Protein AF-A0A2V7FEK3-F1 (afdb_monomer_lite)

Secondary structure (DSSP, 8-state):
-----S-PPPPHHHHHHHHHHHHHTT--HHHHHHHHHHHHHHHHHHHS-----------------------PPPP-----

Foldseek 3Di:
DDPDPPDDDDDPVRVVVLVVVCVVVVHDSVVSVVVVVVVVVVVVCVVDPDPPPCPDPPPPDDDDDDDDDDDDDDDDDDD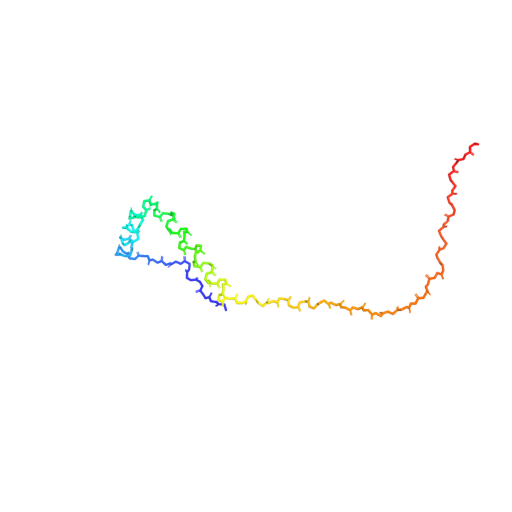D

Sequence (80 aa):
MARVATNVRLDAAQLHRLRRLALERGVSLSTLFQELIADYLVRVSTLTPCPESSSTPGQSRRTRRPLMPSPAAPVQGSYW

Structure (mmCIF, N/CA/C/O backbone):
data_AF-A0A2V7FEK3-F1
#
_entry.id   AF-A0A2V7FEK3-F1
#
loop_
_atom_site.group_PDB
_atom_site.id
_atom_site.type_symbol
_atom_site.label_atom_id
_atom_site.label_alt_id
_atom_site.label_comp_id
_atom_site.label_asym_id
_atom_site.label_entity_id
_atom_site.label_seq_id
_atom_site.pdbx_PDB_ins_code
_atom_site.Cartn_x
_atom_site.Cartn_y
_atom_site.Cartn_z
_atom_site.occupancy
_atom_site.B_iso_or_equiv
_atom_site.auth_seq_id
_atom_site.auth_comp_id
_atom_site.auth_asym_id
_atom_site.auth_atom_id
_atom_site.pdbx_PDB_model_num
ATOM 1 N N . MET A 1 1 ? 20.485 3.527 -17.043 1.00 44.53 1 MET A N 1
ATOM 2 C CA . MET A 1 1 ? 19.236 4.230 -16.670 1.00 44.53 1 MET A CA 1
ATOM 3 C C . MET A 1 1 ? 18.118 3.205 -16.559 1.00 44.53 1 MET A C 1
ATOM 5 O O . MET A 1 1 ? 17.736 2.636 -17.574 1.00 44.53 1 MET A O 1
ATOM 9 N N . ALA A 1 2 ? 17.649 2.901 -15.346 1.00 52.16 2 ALA A N 1
ATOM 10 C CA . ALA A 1 2 ? 16.518 1.994 -15.154 1.00 52.16 2 ALA A CA 1
ATOM 11 C C . ALA A 1 2 ? 15.235 2.654 -15.690 1.00 52.16 2 ALA A C 1
ATOM 13 O O . ALA A 1 2 ? 14.932 3.793 -15.338 1.00 52.16 2 ALA A O 1
ATOM 14 N N . ARG A 1 3 ? 14.497 1.968 -16.572 1.00 53.81 3 ARG A N 1
ATOM 15 C CA . ARG A 1 3 ? 13.180 2.426 -17.039 1.00 53.81 3 ARG A CA 1
ATOM 16 C C . ARG A 1 3 ? 12.196 2.323 -15.874 1.00 53.81 3 ARG A C 1
ATOM 18 O O . ARG A 1 3 ? 11.751 1.232 -15.537 1.00 53.81 3 ARG A O 1
ATOM 25 N N . VAL A 1 4 ? 11.874 3.459 -15.262 1.00 58.69 4 VAL A N 1
ATOM 26 C CA . VAL A 1 4 ? 10.828 3.552 -14.239 1.00 58.69 4 VAL A CA 1
ATOM 27 C C . VAL A 1 4 ? 9.480 3.446 -14.946 1.00 58.69 4 VAL A C 1
ATOM 29 O O . VAL A 1 4 ? 9.117 4.314 -15.738 1.00 58.69 4 VAL A O 1
ATOM 32 N N . ALA A 1 5 ? 8.754 2.356 -14.707 1.00 59.34 5 ALA A N 1
ATOM 33 C CA . ALA A 1 5 ? 7.405 2.193 -15.227 1.00 59.34 5 ALA A CA 1
ATOM 34 C C . ALA A 1 5 ? 6.475 3.185 -14.512 1.00 59.34 5 ALA A C 1
ATOM 36 O O . ALA A 1 5 ? 6.116 2.992 -13.356 1.00 59.34 5 ALA A O 1
ATOM 37 N N . THR A 1 6 ? 6.099 4.263 -15.197 1.00 62.84 6 THR A N 1
ATOM 38 C CA . THR A 1 6 ? 5.246 5.333 -14.652 1.00 62.84 6 THR A CA 1
ATOM 39 C C . THR A 1 6 ? 3.757 4.980 -14.627 1.00 62.84 6 THR A C 1
ATOM 41 O O . THR A 1 6 ? 2.973 5.710 -14.036 1.00 62.84 6 THR A O 1
ATOM 44 N N . ASN A 1 7 ? 3.357 3.857 -15.236 1.00 64.75 7 ASN A N 1
ATOM 45 C CA . ASN A 1 7 ? 1.958 3.446 -15.374 1.00 64.75 7 ASN A CA 1
ATOM 46 C C . ASN A 1 7 ? 1.768 1.973 -14.986 1.00 64.75 7 ASN A C 1
ATOM 48 O O . ASN A 1 7 ? 1.548 1.113 -15.839 1.00 64.75 7 ASN A O 1
ATOM 52 N N . VAL A 1 8 ? 1.868 1.671 -13.691 1.00 76.25 8 VAL A N 1
ATOM 53 C CA . VAL A 1 8 ? 1.515 0.345 -13.166 1.00 76.25 8 VAL A CA 1
ATOM 54 C C . VAL A 1 8 ? 0.002 0.286 -12.977 1.00 76.25 8 VAL A C 1
ATOM 56 O O . VAL A 1 8 ? -0.565 1.050 -12.199 1.00 76.25 8 VAL A O 1
ATOM 59 N N . ARG A 1 9 ? -0.663 -0.623 -13.693 1.00 84.94 9 ARG A N 1
ATOM 60 C CA . ARG A 1 9 ? -2.079 -0.925 -13.464 1.00 84.94 9 ARG A CA 1
ATOM 61 C C . ARG A 1 9 ? -2.194 -1.995 -12.391 1.00 84.94 9 ARG A C 1
ATOM 63 O O . ARG A 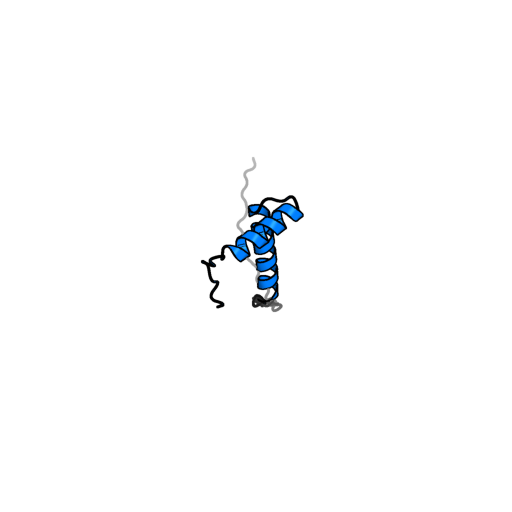1 9 ? -1.543 -3.030 -12.485 1.00 84.94 9 ARG A O 1
ATOM 70 N N . LEU A 1 10 ? -3.027 -1.732 -11.391 1.00 83.00 10 LEU A N 1
ATOM 71 C CA . LEU A 1 10 ? -3.366 -2.706 -10.363 1.00 83.00 10 LEU A CA 1
ATOM 72 C C . LEU A 1 10 ? -4.599 -3.487 -10.798 1.00 83.00 10 LEU A C 1
ATOM 74 O O . LEU A 1 10 ? -5.603 -2.893 -11.190 1.00 83.00 10 LEU A O 1
ATOM 78 N N . ASP A 1 11 ? -4.526 -4.807 -10.692 1.00 90.94 11 ASP A N 1
ATOM 79 C CA . ASP A 1 11 ? -5.704 -5.657 -10.841 1.00 90.94 11 ASP A CA 1
ATOM 80 C C . ASP A 1 11 ? -6.616 -5.523 -9.604 1.00 90.94 11 ASP A C 1
ATOM 82 O O . ASP A 1 11 ? -6.167 -5.198 -8.498 1.00 90.94 11 ASP A O 1
ATOM 86 N N . ALA A 1 12 ? -7.906 -5.807 -9.763 1.00 91.06 12 ALA A N 1
ATOM 87 C CA . ALA A 1 12 ? -8.925 -5.750 -8.724 1.00 91.06 12 ALA A CA 1
ATOM 88 C C . ALA A 1 12 ? -8.535 -6.564 -7.480 1.00 91.06 12 ALA A C 1
ATOM 90 O O . ALA A 1 12 ? -8.732 -6.108 -6.352 1.00 91.06 12 ALA A O 1
ATOM 91 N N . ALA A 1 13 ? -7.913 -7.734 -7.661 1.00 94.50 13 ALA A N 1
ATOM 92 C CA . ALA A 1 13 ? -7.436 -8.555 -6.550 1.00 94.50 13 ALA A CA 1
ATOM 93 C C . ALA A 1 13 ? -6.320 -7.865 -5.742 1.00 94.50 13 ALA A C 1
ATOM 95 O O . ALA A 1 13 ? -6.286 -7.965 -4.512 1.00 94.50 13 ALA A O 1
ATOM 96 N N . GLN A 1 14 ? -5.418 -7.143 -6.412 1.00 92.00 14 GLN A N 1
ATOM 97 C CA . GLN A 1 14 ? -4.343 -6.390 -5.759 1.00 92.00 14 GLN A CA 1
ATOM 98 C C . GLN A 1 14 ? -4.907 -5.176 -5.024 1.00 92.00 14 GLN A C 1
ATOM 100 O O . GLN A 1 14 ? -4.571 -4.949 -3.860 1.00 92.00 14 GLN A O 1
ATOM 105 N N . LEU A 1 15 ? -5.827 -4.447 -5.661 1.00 92.19 15 LEU A N 1
ATOM 106 C CA . LEU A 1 15 ? -6.501 -3.310 -5.044 1.00 92.19 15 LEU A CA 1
ATOM 107 C C . LEU A 1 15 ? -7.307 -3.731 -3.808 1.00 92.19 15 LEU A C 1
ATOM 109 O O . LEU A 1 15 ? -7.257 -3.057 -2.781 1.00 92.19 15 LEU A O 1
ATOM 113 N N . HIS A 1 16 ? -7.997 -4.873 -3.865 1.00 94.12 16 HIS A N 1
ATOM 114 C CA . HIS A 1 16 ? -8.744 -5.401 -2.725 1.00 94.12 16 HIS A CA 1
ATOM 115 C C . HIS A 1 16 ? -7.826 -5.741 -1.543 1.00 94.12 16 HIS A C 1
ATOM 117 O O . HIS A 1 16 ? -8.145 -5.428 -0.395 1.00 94.12 16 HIS A O 1
ATOM 123 N N . ARG A 1 17 ? -6.657 -6.340 -1.805 1.00 94.06 17 ARG A N 1
ATOM 124 C CA . ARG A 1 17 ? -5.657 -6.618 -0.760 1.00 94.06 17 ARG A CA 1
ATOM 125 C C . ARG A 1 17 ? -5.121 -5.333 -0.130 1.00 94.06 17 ARG A C 1
ATOM 127 O O . ARG A 1 17 ? -5.053 -5.261 1.091 1.00 94.06 17 ARG A O 1
ATOM 134 N N . LEU A 1 18 ? -4.804 -4.320 -0.938 1.00 92.94 18 LEU A N 1
ATOM 135 C CA . LEU A 1 18 ? -4.346 -3.014 -0.445 1.00 92.94 18 LEU A CA 1
ATOM 136 C C . LEU A 1 18 ? -5.417 -2.311 0.388 1.00 92.94 18 LEU A C 1
ATOM 138 O O . LEU A 1 18 ? -5.118 -1.760 1.443 1.00 92.94 18 LEU A O 1
ATOM 142 N N . ARG A 1 19 ? -6.680 -2.381 -0.044 1.00 93.12 19 ARG A N 1
ATOM 143 C CA . ARG A 1 19 ? -7.804 -1.838 0.718 1.00 93.12 19 ARG A CA 1
ATOM 144 C C . ARG A 1 19 ? -7.956 -2.534 2.065 1.00 93.12 19 ARG A C 1
ATOM 146 O O . ARG A 1 19 ? -8.133 -1.855 3.070 1.00 93.12 19 ARG A O 1
ATOM 153 N N . ARG A 1 20 ? -7.862 -3.866 2.098 1.00 96.38 20 ARG A N 1
ATOM 154 C CA . ARG A 1 20 ? -7.922 -4.626 3.352 1.00 96.38 20 ARG A CA 1
ATOM 155 C C . ARG A 1 20 ? -6.778 -4.241 4.293 1.00 96.38 20 ARG A C 1
ATOM 157 O O . ARG A 1 20 ? -7.035 -3.962 5.454 1.00 96.38 20 ARG A O 1
ATOM 164 N N . LEU A 1 21 ? -5.559 -4.125 3.768 1.00 94.81 21 LEU A N 1
ATOM 165 C CA . LEU A 1 21 ? -4.384 -3.695 4.530 1.00 94.81 21 LEU A CA 1
ATOM 166 C C . LEU A 1 21 ? -4.560 -2.285 5.126 1.00 94.81 21 LEU A C 1
ATOM 168 O O . LEU A 1 21 ? -4.198 -2.047 6.275 1.00 94.81 21 LEU A O 1
ATOM 172 N N . ALA A 1 22 ? -5.131 -1.353 4.358 1.00 94.19 22 ALA A N 1
ATOM 173 C CA . ALA A 1 22 ? -5.403 0.005 4.828 1.00 94.19 22 ALA A CA 1
ATOM 174 C C . ALA A 1 22 ? -6.411 0.007 5.990 1.00 94.19 22 ALA A C 1
ATOM 176 O O . ALA A 1 22 ? -6.193 0.683 6.994 1.00 94.19 22 ALA A O 1
ATOM 177 N N . LEU A 1 23 ? -7.465 -0.812 5.887 1.00 95.81 23 LEU A N 1
ATOM 178 C CA . LEU A 1 23 ? -8.460 -0.983 6.948 1.00 95.81 23 LEU A CA 1
ATOM 179 C C . LEU A 1 23 ? -7.866 -1.625 8.207 1.00 95.81 23 LEU A C 1
ATOM 181 O O . LEU A 1 23 ? -8.107 -1.127 9.300 1.00 95.81 23 LEU A O 1
ATOM 185 N N . GLU A 1 24 ? -7.060 -2.680 8.061 1.00 96.44 24 GLU A N 1
ATOM 186 C CA . GLU A 1 24 ? -6.375 -3.349 9.180 1.00 96.44 24 GLU A CA 1
ATOM 187 C C . GLU A 1 24 ? -5.454 -2.391 9.953 1.00 96.44 24 GLU A C 1
ATOM 189 O O . GLU A 1 24 ? -5.312 -2.507 11.167 1.00 96.44 24 GLU A O 1
ATOM 194 N N . ARG A 1 25 ? -4.852 -1.418 9.259 1.00 93.44 25 ARG A N 1
ATOM 195 C CA . ARG A 1 25 ? -3.978 -0.396 9.852 1.00 93.44 25 ARG A CA 1
ATOM 196 C C . ARG A 1 25 ? -4.713 0.866 10.315 1.00 93.44 25 ARG A C 1
ATOM 198 O O . ARG A 1 25 ? -4.083 1.736 10.905 1.00 93.44 25 ARG A O 1
ATOM 205 N N . GLY A 1 26 ? -6.011 0.993 10.034 1.00 96.31 26 GLY A N 1
ATOM 206 C CA . GLY A 1 26 ? -6.793 2.189 10.359 1.00 96.31 26 GLY A CA 1
ATOM 207 C C . GLY A 1 26 ? -6.376 3.446 9.584 1.00 96.31 26 GLY A C 1
ATOM 208 O O . GLY A 1 26 ? -6.600 4.556 10.059 1.00 96.31 26 GLY A O 1
ATOM 209 N N . VAL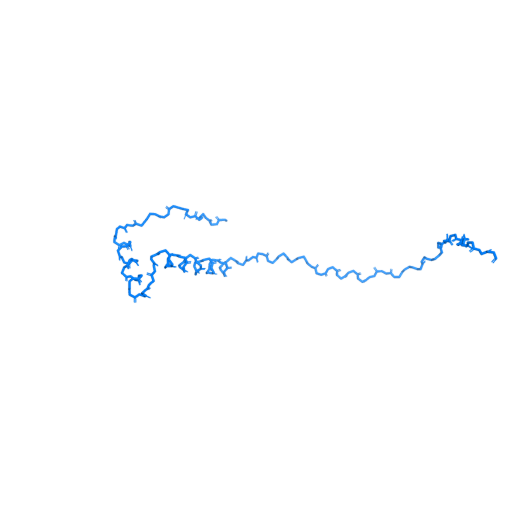 A 1 27 ? -5.767 3.295 8.403 1.00 95.19 27 VAL A N 1
ATOM 210 C CA . VAL A 1 27 ? -5.282 4.413 7.575 1.00 95.19 27 VAL A CA 1
ATOM 211 C C . VAL A 1 27 ? -6.031 4.502 6.250 1.00 95.19 27 VAL A C 1
ATOM 213 O O . VAL A 1 27 ? -6.655 3.549 5.782 1.00 95.19 27 VAL A O 1
ATOM 216 N N . SER A 1 28 ? -5.955 5.667 5.607 1.00 94.75 28 SER A N 1
ATOM 217 C CA . SER A 1 28 ? -6.499 5.831 4.261 1.00 94.75 28 SER A CA 1
ATOM 218 C C . SER A 1 28 ? -5.665 5.065 3.227 1.00 94.75 28 SER A C 1
ATOM 220 O O . SER A 1 28 ? -4.450 4.905 3.363 1.00 94.75 28 SER A O 1
ATOM 222 N N . LEU A 1 29 ? -6.310 4.639 2.141 1.00 92.12 29 LEU A N 1
ATOM 223 C CA . LEU A 1 29 ? -5.643 3.943 1.038 1.00 92.12 29 LEU A CA 1
ATOM 224 C C . LEU A 1 29 ? -4.585 4.846 0.363 1.00 92.12 29 LEU A C 1
ATOM 226 O O . LEU A 1 29 ? -3.525 4.373 -0.035 1.00 92.12 29 LEU A O 1
ATOM 230 N N . SER A 1 30 ? -4.826 6.161 0.317 1.00 91.75 30 SER A N 1
ATOM 231 C CA . SER A 1 30 ? -3.848 7.171 -0.115 1.00 91.75 30 SER A CA 1
ATOM 232 C C . SER A 1 30 ? -2.611 7.242 0.782 1.00 91.75 30 SER A C 1
ATOM 234 O O . SER A 1 30 ? -1.499 7.269 0.264 1.00 91.75 30 SER A O 1
ATOM 236 N N . THR A 1 31 ? -2.786 7.235 2.108 1.00 93.75 31 THR A N 1
ATOM 237 C CA . THR A 1 31 ? -1.670 7.237 3.074 1.00 93.75 31 THR A CA 1
ATOM 238 C C . THR A 1 31 ? -0.812 5.992 2.887 1.00 93.75 31 THR A C 1
ATOM 240 O O . THR A 1 31 ? 0.408 6.077 2.802 1.00 93.75 31 THR A O 1
ATOM 243 N N . LEU A 1 32 ? -1.464 4.843 2.705 1.00 93.50 32 LEU A N 1
ATOM 244 C CA . LEU A 1 32 ? -0.785 3.580 2.459 1.00 93.50 32 LEU A CA 1
ATOM 245 C C . LEU A 1 32 ? 0.061 3.610 1.175 1.00 93.50 32 LEU A C 1
ATOM 247 O O . LEU A 1 32 ? 1.184 3.111 1.161 1.00 93.50 32 LEU A O 1
ATOM 251 N N . PHE A 1 33 ? -0.433 4.230 0.099 1.00 91.19 33 PHE A N 1
ATOM 252 C CA . PHE A 1 33 ? 0.366 4.420 -1.115 1.00 91.19 33 PHE A CA 1
ATOM 253 C C . PHE A 1 33 ? 1.551 5.362 -0.908 1.00 91.19 33 PHE A C 1
ATOM 255 O O . PHE A 1 33 ? 2.632 5.083 -1.422 1.00 91.19 33 PHE A O 1
ATOM 262 N N . GLN A 1 34 ? 1.371 6.457 -0.170 1.00 91.06 34 GLN A N 1
ATOM 263 C CA . GLN A 1 34 ? 2.459 7.392 0.126 1.00 91.06 34 GLN A CA 1
ATOM 264 C C . GLN A 1 34 ? 3.591 6.703 0.894 1.00 91.06 34 GLN A C 1
ATOM 266 O O . GLN A 1 34 ? 4.752 6.867 0.527 1.00 91.06 34 GLN A O 1
ATOM 271 N N . GLU A 1 35 ? 3.259 5.877 1.890 1.00 92.19 35 GLU A N 1
ATOM 272 C CA . GLU A 1 35 ? 4.236 5.072 2.634 1.00 92.19 35 GLU A CA 1
ATOM 273 C C . GLU A 1 35 ? 4.991 4.099 1.722 1.00 92.19 35 GLU A C 1
ATOM 275 O O . GLU A 1 35 ? 6.219 4.045 1.762 1.00 92.19 35 GLU A O 1
ATOM 280 N N . LEU A 1 36 ? 4.278 3.364 0.861 1.00 89.69 36 LEU A N 1
ATOM 281 C CA . LEU A 1 36 ? 4.894 2.418 -0.076 1.00 89.69 36 LEU A CA 1
ATOM 282 C C . LEU A 1 36 ? 5.826 3.111 -1.075 1.00 89.69 36 LEU A C 1
ATOM 284 O O . LEU A 1 36 ? 6.897 2.592 -1.383 1.00 89.69 36 LEU A O 1
ATOM 288 N N . ILE A 1 37 ? 5.432 4.280 -1.585 1.00 87.69 37 ILE A N 1
ATOM 289 C CA . ILE A 1 37 ? 6.264 5.070 -2.498 1.00 87.69 37 ILE A CA 1
ATOM 290 C C . ILE A 1 37 ? 7.499 5.587 -1.762 1.00 87.69 37 ILE A C 1
A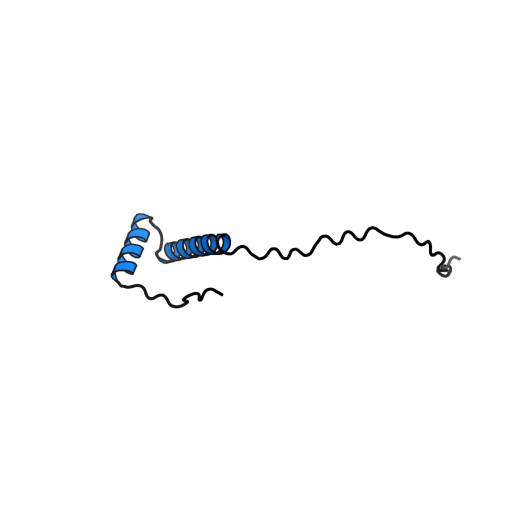TOM 292 O O . ILE A 1 37 ? 8.602 5.475 -2.291 1.00 87.69 37 ILE A O 1
ATOM 296 N N . ALA A 1 38 ? 7.337 6.125 -0.551 1.00 89.31 38 ALA A N 1
ATOM 297 C CA . ALA A 1 38 ? 8.453 6.625 0.247 1.00 89.31 38 ALA A CA 1
ATOM 298 C C . ALA A 1 38 ? 9.471 5.512 0.538 1.00 89.31 38 ALA A C 1
ATOM 300 O O . ALA A 1 38 ? 10.665 5.685 0.300 1.00 89.31 38 ALA A O 1
ATOM 301 N N . ASP A 1 39 ? 8.994 4.346 0.967 1.00 89.62 39 ASP A N 1
ATOM 302 C CA . ASP A 1 39 ? 9.820 3.167 1.214 1.00 89.62 39 ASP A CA 1
ATOM 303 C C . ASP A 1 39 ? 10.530 2.677 -0.063 1.00 89.62 39 ASP A C 1
ATOM 305 O O . ASP A 1 39 ? 11.734 2.411 -0.047 1.00 89.62 39 ASP A O 1
ATOM 309 N N . TYR A 1 40 ? 9.831 2.642 -1.202 1.00 86.25 40 TYR A N 1
ATOM 310 C CA . TYR A 1 40 ? 10.437 2.309 -2.493 1.00 86.25 40 TYR A CA 1
ATOM 311 C C . TYR A 1 40 ? 11.550 3.292 -2.881 1.00 86.25 40 TYR A C 1
ATOM 313 O O . TYR A 1 40 ? 12.633 2.865 -3.283 1.00 86.25 40 TYR A O 1
ATOM 321 N N . LEU A 1 41 ? 11.315 4.599 -2.737 1.00 85.25 41 LEU A N 1
ATOM 322 C CA . LEU A 1 41 ? 12.304 5.628 -3.064 1.00 85.25 41 LEU A CA 1
ATOM 323 C C . LEU A 1 41 ? 13.558 5.514 -2.192 1.00 85.25 41 LEU A C 1
ATOM 325 O O . LEU A 1 41 ? 14.662 5.676 -2.710 1.00 85.25 41 LEU A O 1
ATOM 329 N N . VAL A 1 42 ? 13.407 5.175 -0.908 1.00 86.56 42 VAL A N 1
ATOM 330 C CA . VAL A 1 42 ? 14.539 4.907 -0.007 1.00 86.56 42 VAL A CA 1
ATOM 331 C C . VAL A 1 42 ? 15.312 3.663 -0.451 1.00 86.56 42 VAL A C 1
ATOM 333 O O . VAL A 1 42 ? 16.535 3.696 -0.553 1.00 86.56 42 VAL A O 1
ATOM 336 N N . ARG A 1 43 ? 14.633 2.560 -0.785 1.00 83.00 43 ARG A N 1
ATOM 337 C CA . ARG A 1 43 ? 15.326 1.351 -1.267 1.00 83.00 43 ARG A CA 1
ATOM 338 C C . ARG A 1 43 ? 16.082 1.618 -2.567 1.00 83.00 43 ARG A C 1
ATOM 340 O O . ARG A 1 43 ? 17.236 1.220 -2.701 1.00 83.00 43 ARG A O 1
ATOM 347 N N . VAL A 1 44 ? 15.475 2.329 -3.513 1.00 79.31 44 VAL A N 1
ATOM 348 C CA . VAL A 1 44 ? 16.120 2.650 -4.795 1.00 79.31 44 VAL A CA 1
ATOM 349 C C . VAL A 1 44 ? 17.296 3.611 -4.622 1.00 79.31 44 VAL A C 1
ATOM 351 O O . VAL A 1 44 ? 18.312 3.435 -5.298 1.00 79.31 44 VAL A O 1
ATOM 354 N N . SER A 1 45 ? 17.209 4.584 -3.710 1.00 69.88 45 SER A N 1
ATOM 355 C CA . SER A 1 45 ? 18.335 5.478 -3.419 1.00 69.88 45 SER A CA 1
ATOM 356 C C . SER A 1 45 ? 19.503 4.738 -2.765 1.00 69.88 45 SER A C 1
ATOM 358 O O . SER A 1 45 ? 20.647 5.023 -3.097 1.00 69.88 45 SER A O 1
ATOM 360 N N . THR A 1 46 ? 19.246 3.723 -1.932 1.00 67.00 46 THR A N 1
ATOM 361 C CA . THR A 1 46 ? 20.320 2.870 -1.381 1.00 67.00 46 THR A CA 1
ATOM 362 C C . THR A 1 46 ? 20.951 1.930 -2.413 1.00 67.00 46 THR A C 1
ATOM 364 O O . THR A 1 46 ? 22.121 1.581 -2.291 1.00 67.00 46 THR A O 1
ATOM 367 N N . LEU A 1 47 ? 20.201 1.531 -3.446 1.00 62.00 47 LEU A N 1
ATOM 368 C CA . LEU A 1 47 ? 20.681 0.653 -4.522 1.00 62.00 47 LEU A CA 1
ATOM 369 C C . LEU A 1 47 ? 21.402 1.407 -5.643 1.00 62.00 47 LEU A C 1
ATOM 371 O O . LEU A 1 47 ? 22.121 0.796 -6.432 1.00 62.00 47 LEU A O 1
ATOM 375 N N . THR A 1 48 ? 21.204 2.721 -5.727 1.00 54.06 48 THR A N 1
ATOM 376 C CA . THR A 1 48 ? 21.897 3.581 -6.681 1.00 54.06 48 THR A CA 1
ATOM 377 C C . THR A 1 48 ? 22.989 4.313 -5.912 1.00 54.06 48 THR A C 1
ATOM 379 O O . THR A 1 48 ? 22.706 5.384 -5.376 1.00 54.06 48 THR A O 1
ATOM 382 N N . PRO A 1 49 ? 24.227 3.785 -5.813 1.00 50.22 49 PRO A N 1
ATOM 383 C CA . PRO A 1 49 ? 25.320 4.618 -5.351 1.00 50.22 49 PRO A CA 1
ATOM 384 C C . PRO A 1 49 ? 25.370 5.807 -6.308 1.00 50.22 49 PRO A C 1
ATOM 386 O O . PRO A 1 49 ? 25.628 5.649 -7.505 1.00 50.22 49 PRO A O 1
ATOM 389 N N . CYS A 1 50 ? 25.043 6.998 -5.803 1.00 49.50 50 CYS A N 1
ATOM 390 C CA . CYS A 1 50 ? 25.435 8.221 -6.476 1.00 49.50 50 CYS A CA 1
ATOM 391 C C . CYS A 1 50 ? 26.924 8.051 -6.785 1.00 49.50 50 CYS A C 1
ATOM 393 O O . CYS A 1 50 ? 27.667 7.702 -5.862 1.00 49.50 50 CYS A O 1
ATOM 395 N N . PRO A 1 51 ? 27.390 8.245 -8.032 1.00 50.44 51 PRO A N 1
ATOM 396 C CA . PRO A 1 51 ? 28.803 8.485 -8.207 1.00 50.44 51 PRO A CA 1
ATOM 397 C C . PRO A 1 51 ? 29.086 9.708 -7.343 1.00 50.44 51 PRO A C 1
ATOM 399 O O . PRO A 1 51 ? 28.603 10.806 -7.628 1.00 50.44 51 PRO A O 1
ATOM 402 N N . GLU A 1 52 ? 29.768 9.484 -6.219 1.00 51.53 52 GLU A N 1
ATOM 403 C CA . GLU A 1 52 ? 30.467 10.528 -5.503 1.00 51.53 52 GLU A CA 1
ATOM 404 C C . GLU A 1 52 ? 31.178 11.318 -6.587 1.00 51.53 52 GLU A C 1
ATOM 406 O O . GLU A 1 52 ? 32.062 10.805 -7.278 1.00 51.53 52 GLU A O 1
ATOM 411 N N . SER A 1 53 ? 30.726 12.550 -6.801 1.00 49.00 53 SER A N 1
ATOM 412 C CA . SER A 1 53 ? 31.518 13.517 -7.523 1.00 49.00 53 SER A CA 1
ATOM 413 C C . SER A 1 53 ? 32.719 13.743 -6.623 1.00 49.00 53 SER A C 1
ATOM 415 O O . SER A 1 53 ? 32.715 14.609 -5.751 1.00 49.00 53 SER A O 1
ATOM 417 N N . SER A 1 54 ? 33.726 12.888 -6.789 1.00 52.97 54 SER A N 1
ATOM 418 C CA . SER A 1 54 ? 35.053 13.023 -6.232 1.00 52.97 54 SER A CA 1
ATOM 419 C C . SER A 1 54 ? 35.707 14.213 -6.928 1.00 52.97 54 SER A C 1
ATOM 421 O O . SER A 1 54 ? 36.659 14.081 -7.694 1.00 52.97 54 SER A O 1
ATOM 423 N N . SER A 1 55 ? 35.176 15.408 -6.698 1.00 47.72 55 SER A N 1
ATOM 424 C CA . SER A 1 55 ? 35.919 16.636 -6.897 1.00 47.72 55 SER A CA 1
ATOM 425 C C . SER A 1 55 ? 36.816 16.768 -5.675 1.00 47.72 55 SER A C 1
ATOM 427 O O . SER A 1 55 ? 36.488 17.413 -4.687 1.00 47.72 55 SER A O 1
ATOM 429 N N . THR A 1 56 ? 37.915 16.019 -5.753 1.00 58.16 56 THR A N 1
ATOM 430 C CA . THR A 1 56 ? 39.206 16.231 -5.094 1.00 58.16 56 THR A CA 1
ATOM 431 C C . THR A 1 56 ? 39.300 17.518 -4.268 1.00 58.16 56 THR A C 1
ATOM 433 O O . THR A 1 56 ? 39.139 18.602 -4.840 1.00 58.16 56 THR A O 1
ATOM 436 N N . PRO A 1 57 ? 39.701 17.458 -2.983 1.00 46.97 57 PRO A N 1
ATOM 437 C CA . PRO A 1 57 ? 40.206 18.641 -2.314 1.00 46.97 57 PRO A CA 1
ATOM 438 C C . PRO A 1 57 ? 41.528 19.006 -2.996 1.00 46.97 57 PRO A C 1
ATOM 440 O O . PRO A 1 57 ? 42.562 18.375 -2.777 1.00 46.97 57 PRO A O 1
ATOM 443 N N . GLY A 1 58 ? 41.474 19.997 -3.886 1.00 50.56 58 GLY A N 1
ATOM 444 C CA . GLY A 1 58 ? 42.627 20.598 -4.545 1.00 50.56 58 GLY A CA 1
ATOM 445 C C . GLY A 1 58 ? 43.506 21.308 -3.524 1.00 50.56 58 GLY A C 1
ATOM 446 O O . GLY A 1 58 ? 43.458 22.525 -3.369 1.00 50.56 58 GLY A O 1
ATOM 447 N N . GLN A 1 59 ? 44.309 20.524 -2.813 1.00 56.84 59 GLN A N 1
ATOM 448 C CA . GLN A 1 59 ? 45.401 20.951 -1.958 1.00 56.84 59 GLN A CA 1
ATOM 449 C C . GLN A 1 59 ? 46.524 21.533 -2.833 1.00 56.84 59 GLN A C 1
ATOM 451 O O . GLN A 1 59 ? 47.553 20.903 -3.052 1.00 56.84 59 GLN A O 1
ATOM 456 N N . SER A 1 60 ? 46.354 22.758 -3.330 1.00 45.88 60 SER A N 1
ATOM 457 C CA . SER A 1 60 ? 47.450 23.520 -3.943 1.00 45.88 60 SER A CA 1
ATOM 458 C C . SER A 1 60 ? 48.167 24.341 -2.880 1.00 45.88 60 SER A C 1
ATOM 460 O O . SER A 1 60 ? 47.966 25.541 -2.711 1.00 45.88 60 SER A O 1
ATOM 462 N N . ARG A 1 61 ? 49.038 23.652 -2.140 1.00 56.88 61 ARG A N 1
ATOM 463 C CA . ARG A 1 61 ? 50.067 24.253 -1.294 1.00 56.88 61 ARG A CA 1
ATOM 464 C C . ARG A 1 61 ? 51.361 24.337 -2.106 1.00 56.88 61 ARG A C 1
ATOM 466 O O . ARG A 1 61 ? 52.084 23.351 -2.165 1.00 56.88 61 ARG A O 1
ATOM 473 N N . ARG A 1 62 ? 51.643 25.490 -2.725 1.00 53.91 62 ARG A N 1
ATOM 474 C CA . ARG A 1 62 ? 52.963 25.981 -3.213 1.00 53.91 62 ARG A CA 1
ATOM 475 C C . ARG A 1 62 ? 52.674 27.210 -4.097 1.00 53.91 62 ARG A C 1
ATOM 477 O O . ARG A 1 62 ? 51.813 27.134 -4.951 1.00 53.91 62 ARG A O 1
ATOM 484 N N . THR A 1 63 ? 53.289 28.383 -3.965 1.00 52.03 63 THR A N 1
ATOM 485 C CA . THR A 1 63 ? 54.675 28.679 -3.592 1.00 52.03 63 THR A CA 1
ATOM 486 C C . THR A 1 63 ? 54.791 30.176 -3.271 1.00 52.03 63 THR A C 1
ATOM 488 O O . THR A 1 63 ? 54.148 30.999 -3.915 1.00 52.03 63 THR A O 1
ATOM 491 N N . ARG A 1 64 ? 55.642 30.524 -2.300 1.00 54.53 64 ARG A N 1
ATOM 492 C CA . ARG A 1 64 ? 56.114 31.888 -2.009 1.00 54.53 64 ARG A CA 1
ATOM 493 C C . ARG A 1 64 ? 56.514 32.649 -3.283 1.00 54.53 64 ARG A C 1
ATOM 495 O O . ARG A 1 64 ? 57.389 32.186 -4.010 1.00 54.53 64 ARG A O 1
ATOM 502 N N . ARG A 1 65 ? 56.020 33.877 -3.440 1.00 53.78 65 ARG A N 1
ATOM 503 C CA . ARG A 1 65 ? 56.744 34.970 -4.107 1.00 53.78 65 ARG A CA 1
ATOM 504 C C . ARG A 1 65 ? 56.359 36.291 -3.430 1.00 53.78 65 ARG A C 1
ATOM 506 O O . ARG A 1 65 ? 55.166 36.549 -3.305 1.00 53.78 65 ARG A O 1
ATOM 513 N N . PRO A 1 66 ? 57.318 37.097 -2.946 1.00 56.66 66 PRO A N 1
ATOM 514 C CA . PRO A 1 66 ? 57.006 38.408 -2.403 1.00 56.66 66 PRO A CA 1
ATOM 515 C C . PRO A 1 66 ? 56.777 39.374 -3.570 1.00 56.66 66 PRO A C 1
ATOM 517 O O . PRO A 1 66 ? 57.650 39.526 -4.421 1.00 56.66 66 PRO A O 1
ATOM 520 N N . LEU A 1 67 ? 55.614 40.022 -3.611 1.00 54.00 67 LEU A N 1
ATOM 521 C CA . LEU A 1 67 ? 55.398 41.219 -4.419 1.00 5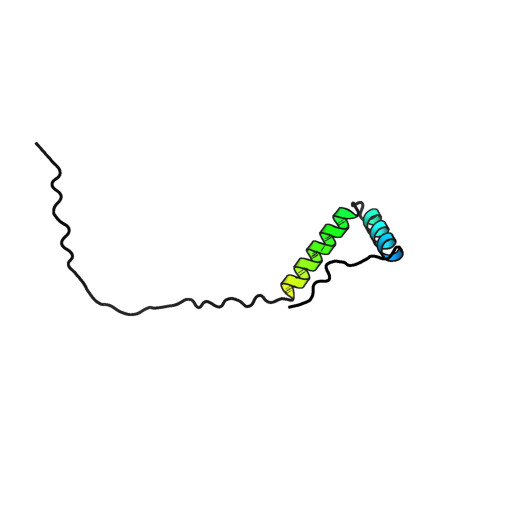4.00 67 LEU A CA 1
ATOM 522 C C . LEU A 1 67 ? 54.809 42.300 -3.510 1.00 54.00 67 LEU A C 1
ATOM 524 O O . LEU A 1 67 ? 53.635 42.274 -3.158 1.00 54.00 67 LEU A O 1
ATOM 528 N N . MET A 1 68 ? 55.662 43.233 -3.116 1.00 54.53 68 MET A N 1
ATOM 529 C CA . MET A 1 68 ? 55.298 44.621 -2.840 1.00 54.53 68 MET A CA 1
ATOM 530 C C . MET A 1 68 ? 56.119 45.478 -3.817 1.00 54.53 68 MET A C 1
ATOM 532 O O . MET A 1 68 ? 57.177 45.005 -4.246 1.00 54.53 68 MET A O 1
ATOM 536 N N . PRO A 1 69 ? 55.701 46.709 -4.159 1.00 53.88 69 PRO A N 1
ATOM 537 C CA . PRO A 1 69 ? 54.644 47.498 -3.522 1.00 53.88 69 PRO A CA 1
ATOM 538 C C . PRO A 1 69 ? 53.555 47.972 -4.504 1.00 53.88 69 PRO A C 1
ATOM 540 O O . PRO A 1 69 ? 53.805 48.155 -5.691 1.00 53.88 69 PRO A O 1
ATOM 543 N N . SER A 1 70 ? 52.349 48.236 -4.000 1.00 50.31 70 SER A N 1
ATOM 544 C CA . SER A 1 70 ? 51.361 49.060 -4.710 1.00 50.31 70 SER A CA 1
ATOM 545 C C . SER A 1 70 ? 51.205 50.374 -3.938 1.00 50.31 70 SE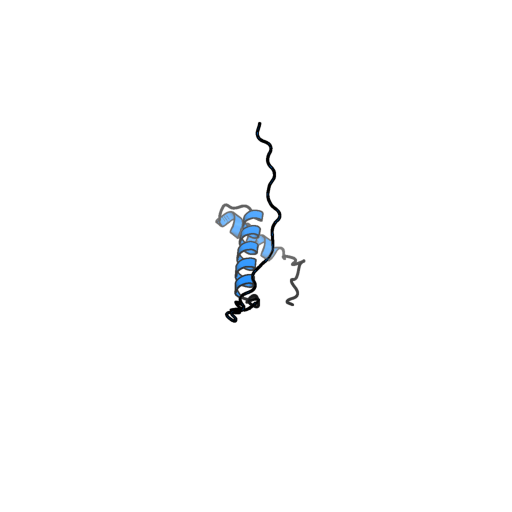R A C 1
ATOM 547 O O . SER A 1 70 ? 50.814 50.320 -2.770 1.00 50.31 70 SER A O 1
ATOM 549 N N . PRO A 1 71 ? 51.526 51.544 -4.518 1.00 49.00 71 PRO A N 1
ATOM 550 C CA . PRO A 1 71 ? 51.317 52.823 -3.854 1.00 49.00 71 PRO A CA 1
ATOM 551 C C . PRO A 1 71 ? 49.832 53.194 -3.939 1.00 49.00 71 PRO A C 1
ATOM 553 O O . PRO A 1 71 ? 49.338 53.600 -4.988 1.00 49.00 71 PRO A O 1
ATOM 556 N N . ALA A 1 72 ? 49.104 53.030 -2.834 1.00 50.50 72 ALA A N 1
ATOM 557 C CA . ALA A 1 72 ? 47.794 53.645 -2.670 1.00 50.50 72 ALA A CA 1
ATOM 558 C C . ALA A 1 72 ? 48.000 55.115 -2.278 1.00 50.50 72 ALA A C 1
ATOM 560 O O . ALA A 1 72 ? 48.707 55.420 -1.318 1.00 50.50 72 ALA A O 1
ATOM 561 N N . ALA A 1 73 ? 47.430 56.005 -3.085 1.00 56.09 73 ALA A N 1
ATOM 562 C CA . ALA A 1 73 ? 47.518 57.452 -2.970 1.00 56.09 73 ALA A CA 1
ATOM 563 C C . ALA A 1 73 ? 47.118 57.967 -1.570 1.00 56.09 73 ALA A C 1
ATOM 565 O O . ALA A 1 73 ? 46.222 57.396 -0.941 1.00 56.09 73 ALA A O 1
ATOM 566 N N . PRO A 1 74 ? 47.748 59.051 -1.080 1.00 54.62 74 PRO A N 1
ATOM 567 C CA . PRO A 1 74 ? 47.394 59.632 0.202 1.00 54.62 74 PRO A CA 1
ATOM 568 C C . PRO A 1 74 ? 45.978 60.210 0.172 1.00 54.62 74 PRO A C 1
ATOM 570 O O . PRO A 1 74 ? 45.604 60.985 -0.709 1.00 54.62 74 PRO A O 1
ATOM 573 N N . VAL A 1 75 ? 45.222 59.823 1.196 1.00 61.28 75 VAL A N 1
ATOM 574 C CA . VAL A 1 75 ? 43.986 60.459 1.632 1.00 61.28 75 VAL A CA 1
ATOM 575 C C . VAL A 1 75 ? 44.267 61.949 1.861 1.00 61.28 75 VAL A C 1
ATOM 577 O O . VAL A 1 75 ? 45.175 62.307 2.607 1.00 61.28 75 VAL A O 1
ATOM 580 N N . GLN A 1 76 ? 43.508 62.835 1.225 1.00 49.62 76 GLN A N 1
ATOM 581 C CA . GLN A 1 76 ? 43.339 64.192 1.738 1.00 49.62 76 GLN A CA 1
ATOM 582 C C . GLN A 1 76 ? 41.886 64.331 2.159 1.00 49.62 76 GLN A C 1
ATOM 584 O O . GLN A 1 76 ? 41.020 64.769 1.408 1.00 49.62 76 GLN A O 1
ATOM 589 N N . GLY A 1 77 ? 41.640 63.854 3.379 1.00 46.38 77 GLY A N 1
ATOM 590 C CA . GLY A 1 77 ? 40.539 64.334 4.188 1.00 46.38 77 GLY A CA 1
ATOM 591 C C . GLY A 1 77 ? 40.856 65.757 4.629 1.00 46.38 77 GLY A C 1
ATOM 592 O O . GLY A 1 77 ? 41.963 66.057 5.072 1.00 46.38 77 GLY A O 1
ATOM 593 N N . SER A 1 78 ? 39.869 66.618 4.443 1.00 47.28 78 SER A N 1
ATOM 594 C CA . SER A 1 78 ? 39.818 67.988 4.918 1.00 47.28 78 SER A CA 1
ATOM 595 C C . SER A 1 78 ? 40.016 68.071 6.429 1.00 47.28 78 SER A C 1
ATOM 597 O O . SER A 1 78 ? 39.334 67.363 7.163 1.00 47.28 78 SER A O 1
ATOM 599 N N . TYR A 1 79 ? 40.836 69.017 6.875 1.00 48.69 79 TYR A N 1
ATOM 600 C CA . TYR A 1 79 ? 40.660 69.682 8.160 1.00 48.69 79 TYR A CA 1
ATOM 601 C C . TYR A 1 79 ? 40.981 71.166 7.974 1.00 48.69 79 TYR A C 1
ATOM 603 O O . TYR A 1 79 ? 41.951 71.516 7.299 1.00 48.69 79 TYR A O 1
ATOM 611 N N . TRP A 1 80 ? 40.103 72.005 8.519 1.00 45.41 80 TRP A N 1
ATOM 612 C CA . TRP A 1 80 ? 40.488 73.316 9.027 1.00 45.41 80 TRP A CA 1
ATOM 613 C C . TRP A 1 80 ? 41.459 73.134 10.192 1.00 45.41 80 TRP A C 1
ATOM 615 O O . TRP A 1 80 ? 41.282 72.133 10.928 1.00 45.41 80 TRP A O 1
#

Radius of gyration: 32.0 Å; chains: 1; bounding box: 66×82×27 Å

pLDDT: mean 70.84, std 19.25, range [44.53, 96.44]